Protein AF-A0A928LGQ1-F1 (afdb_monomer)

Radius of gyration: 13.78 Å; Cα contacts (8 Å, |Δi|>4): 92; chains: 1; bounding box: 32×25×39 Å

Foldseek 3Di:
DLVVLLVVLLCLDDPPVHQLCCVPVVQAGDPVSLVVNLVSLLVNLVVCLVVLHDDPSNVVSLVVVLCSLPPDDPSHDPVRVVVSVVSNVSSVVSCVSNVVRNDD

Mean predicted aligned error: 4.3 Å

Nearest PDB structures (foldseek):
  6fnb-assembly1_B  TM=3.286E-01  e=1.462E+00  Homo sapiens
  3ubl-assembly1_A  TM=3.070E-01  e=3.745E+00  Leptospira interrogans serovar Lai str. 56601
  3rdh-assembly1_D  TM=3.072E-01  e=3.202E+00  Homo sapiens

Secondary structure (DSSP, 8-state):
-HHHHHHHHHHHHHSTTSHHIIIIIS-S--HHHHHHHHHHHHHHHHHHHHHT---HHHHHHHHHHHHHHHT--TTS-HHHHHHHHHHHHHHHHHHHHHHHH---

Structure (mmCIF, N/CA/C/O backbone):
data_AF-A0A928LGQ1-F1
#
_entry.id   AF-A0A928LGQ1-F1
#
loop_
_atom_site.group_PDB
_atom_site.id
_atom_site.type_symbol
_atom_site.label_atom_id
_atom_site.label_alt_id
_atom_site.label_comp_id
_atom_site.label_asym_id
_atom_site.label_entity_id
_atom_site.label_seq_id
_atom_site.pdbx_PDB_ins_code
_atom_site.Cartn_x
_atom_site.Cartn_y
_atom_site.Cartn_z
_atom_site.occupancy
_atom_site.B_iso_or_equiv
_atom_site.auth_seq_id
_atom_site.auth_comp_id
_atom_site.auth_asym_id
_atom_site.auth_atom_id
_atom_site.pdbx_PDB_model_num
ATOM 1 N N . MET A 1 1 ? 15.206 -7.781 -8.516 1.00 82.75 1 MET A N 1
ATOM 2 C CA . MET A 1 1 ? 14.855 -6.615 -7.685 1.00 82.75 1 MET A CA 1
ATOM 3 C C . MET A 1 1 ? 13.352 -6.359 -7.707 1.00 82.75 1 MET A C 1
ATOM 5 O O . MET A 1 1 ? 12.712 -6.679 -6.724 1.00 82.75 1 MET A O 1
ATOM 9 N N . GLU A 1 2 ? 12.748 -5.928 -8.820 1.00 86.25 2 GLU A N 1
ATOM 10 C CA . GLU A 1 2 ? 11.293 -5.655 -8.897 1.00 86.25 2 GLU A CA 1
ATOM 11 C C . GLU A 1 2 ? 10.404 -6.831 -8.452 1.00 86.25 2 GLU A C 1
ATOM 13 O O . GLU A 1 2 ? 9.574 -6.679 -7.562 1.00 86.25 2 GLU A O 1
ATOM 18 N N . LYS A 1 3 ? 10.641 -8.037 -8.981 1.00 85.44 3 LYS A N 1
ATOM 19 C CA . LYS A 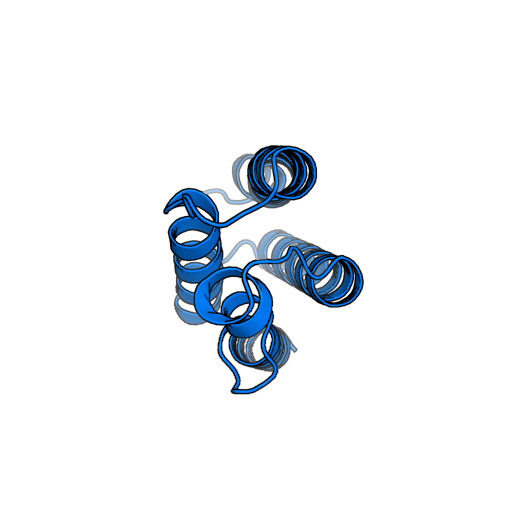1 3 ? 9.902 -9.247 -8.581 1.00 85.44 3 LYS A CA 1
ATOM 20 C C . LYS A 1 3 ? 10.006 -9.571 -7.081 1.00 85.44 3 LYS A C 1
ATOM 22 O O . LYS A 1 3 ? 9.059 -10.085 -6.494 1.00 85.44 3 LYS A O 1
ATOM 27 N N . GLU A 1 4 ? 11.154 -9.286 -6.474 1.00 89.56 4 GLU A N 1
ATOM 28 C CA . GLU A 1 4 ? 11.394 -9.500 -5.043 1.00 89.56 4 GLU A CA 1
ATOM 29 C C . GLU A 1 4 ? 10.634 -8.470 -4.203 1.00 89.56 4 GLU A C 1
ATOM 31 O O . GLU A 1 4 ? 9.965 -8.842 -3.243 1.00 89.56 4 GLU A O 1
ATOM 36 N N . LEU A 1 5 ? 10.650 -7.200 -4.616 1.00 90.12 5 LEU A N 1
ATOM 37 C CA . LEU A 1 5 ? 9.875 -6.133 -3.982 1.00 90.12 5 LEU A CA 1
ATOM 38 C C . LEU A 1 5 ? 8.369 -6.364 -4.109 1.00 90.12 5 LEU A C 1
ATOM 40 O O . LEU A 1 5 ? 7.654 -6.213 -3.125 1.00 90.12 5 LEU A O 1
ATOM 44 N N . SER A 1 6 ? 7.892 -6.815 -5.269 1.00 87.12 6 SER A N 1
ATOM 45 C CA . SER A 1 6 ? 6.487 -7.188 -5.471 1.00 87.12 6 SER A CA 1
ATOM 46 C C . SER A 1 6 ? 6.065 -8.336 -4.547 1.00 87.12 6 SER A C 1
ATOM 48 O O . SER A 1 6 ? 5.001 -8.280 -3.933 1.00 87.12 6 SER A O 1
ATOM 50 N N . ALA A 1 7 ? 6.911 -9.361 -4.386 1.00 87.88 7 ALA A N 1
ATOM 51 C CA . ALA A 1 7 ? 6.654 -10.452 -3.445 1.00 87.88 7 ALA A CA 1
ATOM 52 C C . ALA A 1 7 ? 6.684 -9.977 -1.983 1.00 87.88 7 ALA A C 1
ATOM 54 O O . ALA A 1 7 ? 5.841 -10.384 -1.183 1.00 87.88 7 ALA A O 1
ATOM 55 N N . LYS A 1 8 ? 7.619 -9.085 -1.636 1.00 90.50 8 LYS A N 1
ATOM 56 C CA . LYS A 1 8 ? 7.712 -8.482 -0.303 1.00 90.50 8 LYS A CA 1
ATOM 57 C C . LYS A 1 8 ? 6.480 -7.635 0.015 1.00 90.50 8 LYS A C 1
ATOM 59 O O . LYS A 1 8 ? 5.922 -7.794 1.094 1.00 90.50 8 LYS A O 1
ATOM 64 N N . LEU A 1 9 ? 6.030 -6.800 -0.926 1.00 89.56 9 LEU A N 1
ATOM 65 C CA . LEU A 1 9 ? 4.811 -6.000 -0.801 1.00 89.5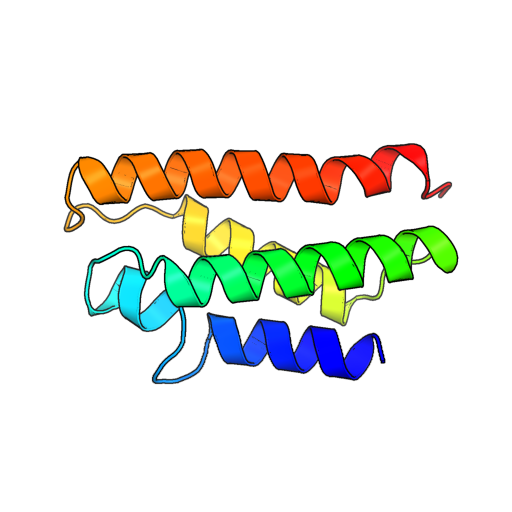6 9 LEU A CA 1
ATOM 66 C C . LEU A 1 9 ? 3.600 -6.903 -0.584 1.00 89.56 9 LEU A C 1
ATOM 68 O O . LEU A 1 9 ? 2.857 -6.708 0.370 1.00 89.5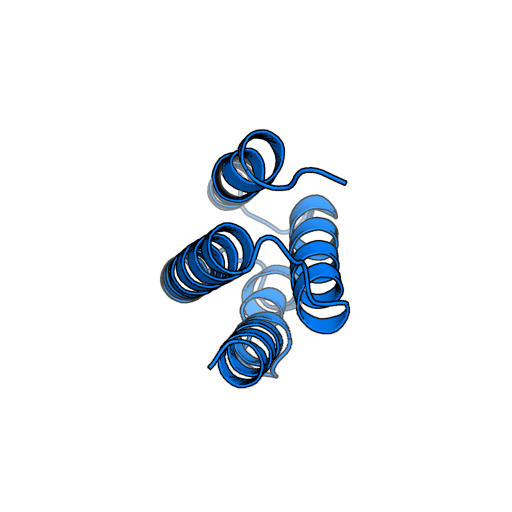6 9 LEU A O 1
ATOM 72 N N . HIS A 1 10 ? 3.438 -7.924 -1.427 1.00 86.31 10 HIS A N 1
ATOM 73 C CA . HIS A 1 10 ? 2.354 -8.887 -1.287 1.00 86.31 10 HIS A CA 1
ATOM 74 C C . HIS A 1 10 ? 2.346 -9.514 0.113 1.00 86.31 10 HIS A C 1
ATOM 76 O O . HIS A 1 10 ? 1.340 -9.435 0.810 1.00 86.31 10 HIS A O 1
ATOM 82 N N . ASN A 1 11 ? 3.474 -10.067 0.568 1.00 89.06 11 ASN A N 1
ATOM 83 C CA . ASN A 1 11 ? 3.557 -10.697 1.886 1.00 89.06 11 ASN A CA 1
ATOM 84 C C . ASN A 1 11 ? 3.286 -9.709 3.025 1.00 89.06 11 ASN A C 1
ATOM 86 O O . ASN A 1 11 ? 2.524 -10.030 3.928 1.00 89.06 11 ASN A O 1
ATOM 90 N N . LEU A 1 12 ? 3.842 -8.500 2.972 1.00 89.81 12 LEU A N 1
ATOM 91 C CA . LEU A 1 12 ? 3.599 -7.465 3.980 1.00 89.81 12 LEU A CA 1
ATOM 92 C C . LEU A 1 12 ? 2.114 -7.083 4.079 1.00 89.81 12 LEU A C 1
ATOM 94 O O . LEU A 1 12 ? 1.627 -6.734 5.152 1.00 89.81 12 LEU A O 1
ATOM 98 N N . VAL A 1 13 ? 1.384 -7.164 2.969 1.00 87.00 13 VAL A N 1
ATOM 99 C CA . VAL A 1 13 ? -0.039 -6.832 2.910 1.00 87.00 13 VAL A CA 1
ATOM 100 C C . VAL A 1 13 ? -0.907 -8.007 3.372 1.00 87.00 13 VAL A C 1
ATOM 102 O O . VAL A 1 13 ? -1.762 -7.805 4.234 1.00 87.00 13 VAL A O 1
ATOM 105 N N . VAL A 1 14 ? -0.686 -9.220 2.848 1.00 85.44 14 VAL A N 1
ATOM 106 C CA . VAL A 1 14 ? -1.639 -10.346 2.971 1.00 85.44 14 VAL A CA 1
ATOM 107 C C . VAL A 1 14 ? -1.211 -11.504 3.883 1.00 85.44 14 VAL A C 1
ATOM 109 O O . VAL A 1 14 ? -1.970 -12.461 4.018 1.00 85.44 14 VAL A O 1
ATOM 112 N N . SER A 1 15 ? -0.009 -11.481 4.466 1.00 88.75 15 SER A N 1
ATOM 113 C CA . SER A 1 15 ? 0.431 -12.536 5.399 1.00 88.75 15 SER A CA 1
ATOM 114 C C . SER A 1 15 ? -0.429 -12.596 6.668 1.00 88.75 15 SER A C 1
ATOM 116 O O . SER A 1 15 ? -1.223 -11.696 6.942 1.00 88.75 15 SER A O 1
ATOM 118 N N . GLU A 1 16 ? -0.264 -13.663 7.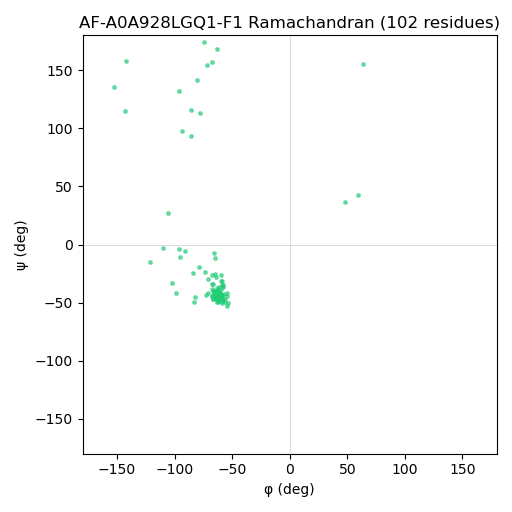456 1.00 88.44 16 GLU A N 1
ATOM 119 C CA . GLU A 1 16 ? -0.971 -13.849 8.733 1.00 88.44 16 GLU A CA 1
ATOM 120 C C . GLU A 1 16 ? -0.707 -12.712 9.728 1.00 88.44 16 GLU A C 1
ATOM 122 O O . GLU A 1 16 ? -1.591 -12.342 10.493 1.00 88.44 16 GLU A O 1
ATOM 127 N N . ASP A 1 17 ? 0.481 -12.115 9.682 1.00 88.75 17 ASP A N 1
ATOM 128 C CA . ASP A 1 17 ? 0.855 -10.910 10.411 1.00 88.75 17 ASP A CA 1
ATOM 129 C C . ASP A 1 17 ? 0.928 -9.693 9.479 1.00 88.75 17 ASP A C 1
ATOM 131 O O . ASP A 1 17 ? 1.642 -8.732 9.751 1.00 88.75 17 ASP A O 1
ATOM 135 N N . GLY A 1 18 ? 0.173 -9.691 8.384 1.00 89.50 18 GLY A N 1
ATOM 136 C CA . GLY A 1 18 ? 0.175 -8.628 7.388 1.00 89.50 18 GLY A CA 1
ATOM 137 C C . GLY A 1 18 ? -0.545 -7.359 7.842 1.00 89.50 18 GLY A C 1
ATOM 138 O O . GLY A 1 18 ? -1.166 -7.287 8.910 1.00 89.50 18 GLY A O 1
ATOM 139 N N . PHE A 1 19 ? -0.463 -6.323 7.013 1.00 90.56 19 PHE A N 1
ATOM 140 C CA . PHE A 1 19 ? -1.182 -5.065 7.211 1.00 90.56 19 PHE A CA 1
ATOM 141 C C . PHE A 1 19 ? -2.702 -5.273 7.176 1.00 90.56 19 PHE A C 1
ATOM 143 O O . PHE A 1 19 ? -3.416 -4.714 8.006 1.00 90.56 19 PHE A O 1
ATOM 150 N N . LEU A 1 20 ? -3.208 -6.125 6.277 1.00 87.94 20 LEU A N 1
ATOM 151 C CA . LEU A 1 20 ? -4.650 -6.351 6.161 1.00 87.94 20 LEU A CA 1
ATOM 152 C C . LEU A 1 20 ? -5.236 -7.124 7.332 1.00 87.94 20 LEU A C 1
ATOM 154 O O . LEU A 1 20 ? -6.389 -6.885 7.674 1.00 87.94 20 LEU A O 1
ATOM 158 N N . VAL A 1 21 ? -4.468 -8.005 7.972 1.00 89.75 21 VAL A N 1
ATOM 159 C CA . VAL A 1 21 ? -4.939 -8.694 9.180 1.00 89.75 21 VAL A CA 1
ATOM 160 C C . VAL A 1 21 ? -5.160 -7.682 10.300 1.00 89.75 21 VAL A C 1
ATOM 162 O O . VAL A 1 21 ? -6.249 -7.648 10.872 1.00 89.75 21 VAL A O 1
ATOM 165 N N . ALA A 1 22 ? -4.198 -6.783 10.527 1.00 91.06 22 ALA A N 1
ATOM 166 C CA . ALA A 1 22 ? -4.358 -5.688 11.485 1.00 91.06 22 ALA A CA 1
ATOM 167 C C . ALA A 1 22 ? -5.596 -4.826 11.165 1.00 91.06 22 ALA A C 1
ATOM 169 O O . ALA A 1 22 ? -6.447 -4.582 12.020 1.00 91.06 22 ALA A O 1
ATOM 170 N N . LEU A 1 23 ? -5.751 -4.447 9.896 1.00 89.81 23 LEU A N 1
ATOM 171 C CA . LEU A 1 23 ? -6.810 -3.544 9.450 1.00 89.81 23 LEU A CA 1
ATOM 172 C C . LEU A 1 23 ? -8.219 -4.166 9.478 1.00 89.81 23 LEU A C 1
ATOM 174 O O . LEU A 1 23 ? -9.200 -3.509 9.836 1.00 89.81 23 LEU A O 1
ATOM 178 N N . ARG A 1 24 ? -8.344 -5.425 9.046 1.00 86.88 24 ARG A N 1
ATOM 179 C CA . ARG A 1 24 ? -9.632 -6.089 8.773 1.00 86.88 24 ARG A CA 1
ATOM 180 C C . ARG A 1 24 ? -10.066 -7.055 9.861 1.00 86.88 24 ARG A C 1
ATOM 182 O O . ARG A 1 24 ? -11.265 -7.197 10.082 1.00 86.88 24 ARG A O 1
ATOM 189 N N . CYS A 1 25 ? -9.118 -7.719 10.511 1.00 88.56 25 CYS A N 1
ATOM 190 C CA . CYS A 1 25 ? -9.407 -8.704 11.549 1.00 88.56 25 CYS A CA 1
ATOM 191 C C . CYS A 1 25 ? -9.253 -8.092 12.942 1.00 88.56 25 CYS A C 1
ATOM 193 O O . CYS A 1 25 ? -10.090 -8.327 13.812 1.00 88.56 25 CYS A O 1
ATOM 195 N N . GLU A 1 26 ? -8.206 -7.291 13.145 1.00 91.75 26 GLU A N 1
ATOM 196 C CA . GLU A 1 26 ? -7.874 -6.706 14.452 1.00 91.75 26 GLU A CA 1
ATOM 197 C C . GLU A 1 26 ? -8.444 -5.287 14.631 1.00 91.75 26 GLU A C 1
ATOM 199 O O . GLU A 1 26 ? -8.501 -4.789 15.752 1.00 91.75 26 GLU A O 1
ATOM 204 N N . ASN A 1 27 ? -8.961 -4.684 13.554 1.00 91.38 27 ASN A N 1
ATOM 205 C CA . ASN A 1 27 ? -9.643 -3.386 13.522 1.00 91.38 27 ASN A CA 1
ATOM 206 C C . ASN A 1 27 ? -8.781 -2.209 14.011 1.00 91.38 27 ASN A C 1
ATOM 208 O O . ASN A 1 27 ? -9.285 -1.343 14.723 1.00 91.38 27 ASN A O 1
ATOM 212 N N . TYR A 1 28 ? -7.508 -2.150 13.616 1.00 93.31 28 TYR A N 1
ATOM 213 C CA . TYR A 1 28 ? -6.676 -0.959 13.826 1.00 93.31 28 TYR A CA 1
ATOM 214 C C . TYR A 1 28 ? -5.750 -0.695 12.641 1.00 93.31 28 TYR A C 1
ATOM 216 O O . TYR A 1 28 ? -5.404 -1.597 11.872 1.00 93.31 28 TYR A O 1
ATOM 224 N N . PHE A 1 29 ? -5.307 0.552 12.511 1.00 92.81 29 PHE A N 1
ATOM 225 C CA . PHE A 1 29 ? -4.325 0.925 11.507 1.00 92.81 29 PHE A CA 1
ATOM 226 C C . PHE A 1 29 ? -2.903 0.683 12.026 1.00 92.81 29 PHE A C 1
ATOM 228 O O . PHE A 1 29 ? -2.449 1.314 12.979 1.00 92.81 29 PHE A O 1
ATOM 235 N N . ASN A 1 30 ? -2.165 -0.238 11.402 1.00 94.62 30 ASN A N 1
ATOM 236 C CA . ASN A 1 30 ? -0.778 -0.502 11.783 1.00 94.62 30 ASN A CA 1
ATOM 237 C C . ASN A 1 30 ? 0.181 0.463 11.067 1.00 94.62 30 ASN A C 1
ATOM 239 O O . ASN A 1 30 ? 0.640 0.180 9.957 1.00 94.62 30 ASN A O 1
ATOM 243 N N . ASP A 1 31 ? 0.503 1.580 11.725 1.00 94.44 31 ASP A N 1
ATOM 244 C CA . ASP A 1 31 ? 1.366 2.643 11.189 1.00 94.44 31 ASP A CA 1
ATOM 245 C C . ASP A 1 31 ? 2.734 2.126 10.707 1.00 94.44 31 ASP A C 1
ATOM 247 O O . ASP A 1 31 ? 3.205 2.497 9.631 1.00 94.44 31 ASP A O 1
ATOM 251 N N . GLN A 1 32 ? 3.364 1.219 11.460 1.00 95.19 32 GLN A N 1
ATOM 252 C CA . GLN A 1 32 ? 4.687 0.689 11.121 1.00 95.19 32 GLN A CA 1
ATOM 253 C C . GLN A 1 32 ? 4.652 -0.151 9.837 1.00 95.19 32 GLN A C 1
ATOM 255 O O . GLN A 1 32 ? 5.458 0.067 8.930 1.00 95.19 32 GLN A O 1
ATOM 260 N N . LYS A 1 33 ? 3.681 -1.065 9.718 1.00 93.50 33 LYS A N 1
ATOM 261 C CA . LYS A 1 33 ? 3.496 -1.861 8.495 1.00 93.50 33 LYS A CA 1
ATOM 262 C C . LYS A 1 33 ? 3.137 -0.972 7.309 1.00 93.50 33 LYS A C 1
ATOM 264 O O . LYS A 1 33 ? 3.621 -1.206 6.205 1.00 93.50 33 LYS A O 1
ATOM 269 N N . TYR A 1 34 ? 2.335 0.066 7.530 1.00 93.69 34 TYR A N 1
ATOM 270 C CA . TYR A 1 34 ? 1.993 1.011 6.475 1.00 93.69 34 TYR A CA 1
ATOM 271 C C . TYR A 1 34 ? 3.212 1.804 5.975 1.00 93.69 34 TYR A C 1
ATOM 273 O O . TYR A 1 34 ? 3.395 1.953 4.767 1.00 93.69 34 TYR A O 1
ATOM 281 N N . ILE A 1 35 ? 4.104 2.251 6.865 1.00 95.62 35 ILE A N 1
ATOM 282 C CA . ILE A 1 35 ? 5.377 2.884 6.475 1.00 95.62 35 ILE A CA 1
ATOM 283 C C . ILE A 1 35 ? 6.201 1.947 5.581 1.00 95.62 35 ILE A C 1
ATOM 285 O O . ILE A 1 35 ? 6.756 2.382 4.570 1.00 95.62 35 ILE A O 1
ATOM 289 N N . GLU A 1 36 ? 6.261 0.660 5.915 1.00 95.00 36 GLU A N 1
ATOM 290 C CA . GLU A 1 36 ? 6.965 -0.334 5.101 1.00 95.00 36 GLU A CA 1
ATOM 291 C C . GLU A 1 36 ? 6.305 -0.541 3.732 1.00 95.00 36 GLU A C 1
ATOM 293 O O . GLU A 1 36 ? 7.009 -0.559 2.718 1.00 95.00 36 GLU A O 1
ATOM 298 N N . VAL A 1 37 ? 4.969 -0.604 3.682 1.00 92.62 37 VAL A N 1
ATOM 299 C CA . VAL A 1 37 ? 4.193 -0.657 2.432 1.00 92.62 37 VAL A CA 1
ATOM 300 C C . VAL A 1 37 ? 4.543 0.542 1.553 1.00 92.62 37 VAL A C 1
ATOM 302 O O . VAL A 1 37 ? 4.897 0.364 0.386 1.00 92.62 37 VAL A O 1
ATOM 305 N N . LYS A 1 38 ? 4.527 1.756 2.118 1.00 93.31 38 LYS A N 1
ATOM 306 C CA . LYS A 1 38 ? 4.872 2.991 1.400 1.00 93.31 38 LYS A CA 1
ATOM 307 C C . LYS A 1 38 ? 6.279 2.974 0.829 1.00 93.31 38 LYS A C 1
ATOM 309 O O . LYS A 1 38 ? 6.481 3.394 -0.308 1.00 93.31 38 LYS A O 1
ATOM 314 N N . ASN A 1 39 ? 7.256 2.531 1.610 1.00 95.31 39 ASN A N 1
ATOM 315 C CA . ASN A 1 39 ? 8.650 2.530 1.176 1.00 95.31 39 ASN A CA 1
ATOM 316 C C . ASN A 1 39 ? 8.869 1.562 0.010 1.00 95.31 39 ASN A C 1
ATOM 318 O O . ASN A 1 39 ? 9.499 1.936 -0.978 1.00 95.31 39 ASN A O 1
ATOM 322 N N . ILE A 1 40 ? 8.281 0.363 0.079 1.00 93.50 40 ILE A N 1
ATOM 323 C CA . ILE A 1 40 ? 8.346 -0.607 -1.022 1.00 93.50 40 ILE A CA 1
ATOM 324 C C . ILE A 1 40 ? 7.617 -0.072 -2.258 1.00 93.50 40 ILE A C 1
ATOM 326 O O . ILE A 1 40 ? 8.116 -0.210 -3.373 1.00 93.50 40 ILE A O 1
ATOM 330 N N . LEU A 1 41 ? 6.457 0.566 -2.075 1.00 92.75 41 LEU A N 1
ATOM 331 C CA . LEU A 1 41 ? 5.698 1.143 -3.181 1.00 92.75 41 LEU A CA 1
ATOM 332 C C . LEU A 1 41 ? 6.496 2.229 -3.916 1.00 92.75 41 LEU A C 1
ATOM 334 O O . LEU A 1 41 ? 6.536 2.226 -5.143 1.00 92.75 41 LEU A O 1
ATOM 338 N N . LYS A 1 42 ? 7.178 3.117 -3.184 1.00 93.62 42 LYS A N 1
ATOM 339 C CA . LYS A 1 42 ? 8.050 4.149 -3.770 1.00 93.62 42 LYS A CA 1
ATOM 340 C C . LYS A 1 42 ? 9.213 3.550 -4.561 1.00 93.62 42 LYS A C 1
ATOM 342 O O . LYS A 1 42 ? 9.506 4.030 -5.652 1.00 93.62 42 LYS A O 1
ATOM 347 N N . GLU A 1 43 ? 9.850 2.495 -4.049 1.00 93.75 43 GLU A N 1
ATOM 348 C CA . GLU A 1 43 ? 10.896 1.781 -4.796 1.00 93.75 43 GLU A CA 1
ATOM 349 C C . GLU A 1 43 ? 10.347 1.136 -6.071 1.00 93.75 43 GLU A C 1
ATOM 351 O O . GLU A 1 43 ? 10.957 1.269 -7.131 1.00 93.75 43 GLU A O 1
ATOM 356 N N . LEU A 1 44 ? 9.185 0.479 -6.002 1.00 91.44 44 LEU A N 1
ATOM 357 C CA . LEU A 1 44 ? 8.542 -0.109 -7.180 1.00 91.44 44 LEU A CA 1
ATOM 358 C C . LEU A 1 44 ? 8.228 0.952 -8.238 1.00 91.44 44 LEU A C 1
ATOM 360 O O . LEU A 1 44 ? 8.559 0.751 -9.404 1.00 91.44 44 LEU A O 1
ATOM 364 N N . VAL A 1 45 ? 7.665 2.093 -7.833 1.00 91.06 45 VAL A N 1
ATOM 365 C CA . VAL A 1 45 ? 7.390 3.217 -8.739 1.00 91.06 45 VAL A CA 1
ATOM 366 C C . VAL A 1 45 ? 8.672 3.758 -9.371 1.00 91.06 45 VAL A C 1
ATOM 368 O O . VAL A 1 45 ? 8.690 3.980 -10.580 1.00 91.06 45 VAL A O 1
ATOM 371 N N . SER A 1 46 ? 9.759 3.912 -8.605 1.00 91.75 46 SER A N 1
ATOM 372 C CA . SER A 1 46 ? 11.064 4.314 -9.158 1.00 91.75 46 SER A CA 1
ATOM 373 C C . SER A 1 46 ? 11.533 3.338 -10.234 1.00 91.75 46 SER A C 1
ATOM 375 O O . SER A 1 46 ? 11.886 3.751 -11.335 1.00 91.75 46 SER A O 1
ATOM 377 N N . ILE A 1 47 ? 11.459 2.034 -9.956 1.00 91.06 47 ILE A N 1
ATOM 378 C CA . ILE A 1 47 ? 11.883 0.994 -10.897 1.00 91.06 47 ILE A CA 1
ATOM 379 C C . ILE A 1 47 ? 11.005 0.984 -12.155 1.00 91.06 47 ILE A C 1
ATOM 381 O O . ILE A 1 47 ? 11.517 0.785 -13.258 1.00 91.06 47 ILE A O 1
ATOM 385 N N . TRP A 1 48 ? 9.692 1.173 -12.026 1.00 90.56 48 TRP A N 1
ATOM 386 C CA . TRP A 1 48 ? 8.796 1.229 -13.184 1.00 90.56 48 TRP A CA 1
ATOM 387 C C . TRP A 1 48 ? 9.037 2.468 -14.040 1.00 90.56 48 TRP A C 1
ATOM 389 O O . TRP A 1 48 ? 9.034 2.352 -15.264 1.00 90.56 48 TRP A O 1
ATOM 399 N N . ASN A 1 49 ? 9.310 3.616 -13.416 1.00 89.12 49 ASN A N 1
ATOM 400 C CA . ASN A 1 49 ? 9.688 4.841 -14.119 1.00 89.12 49 ASN A CA 1
ATOM 401 C C . ASN A 1 49 ? 11.012 4.670 -14.873 1.00 89.12 49 ASN A C 1
ATOM 403 O O . ASN A 1 49 ? 11.085 5.003 -16.049 1.00 89.12 49 ASN A O 1
ATOM 407 N N . GLU A 1 50 ? 12.039 4.109 -14.229 1.00 89.50 50 GLU A N 1
ATOM 408 C CA . GLU A 1 50 ? 13.350 3.867 -14.852 1.00 89.50 50 GLU A CA 1
ATOM 409 C C . GLU A 1 50 ? 13.270 2.905 -16.044 1.00 89.50 50 GLU A C 1
ATOM 411 O O . GLU A 1 50 ? 13.976 3.077 -17.036 1.00 89.50 50 GLU A O 1
ATOM 416 N N . ASN A 1 51 ? 12.408 1.890 -15.957 1.00 87.88 51 ASN A N 1
ATOM 417 C CA . ASN A 1 51 ? 12.253 0.886 -17.008 1.00 87.88 51 ASN A CA 1
ATOM 418 C C . ASN A 1 51 ? 11.185 1.239 -18.052 1.00 87.88 51 ASN A C 1
ATOM 420 O O . ASN A 1 51 ? 11.011 0.474 -19.001 1.00 87.88 51 ASN A O 1
ATOM 424 N N . HIS A 1 52 ? 10.442 2.332 -17.859 1.00 85.81 52 HIS A N 1
ATOM 425 C CA . HIS A 1 52 ? 9.251 2.686 -18.638 1.00 85.81 52 HIS A CA 1
ATOM 426 C C . HIS A 1 52 ? 8.262 1.515 -18.806 1.00 85.81 52 HIS A C 1
ATOM 428 O O . HIS A 1 52 ? 7.677 1.316 -19.869 1.00 85.81 52 HIS A O 1
ATOM 434 N N . CYS A 1 53 ? 8.110 0.679 -17.775 1.00 83.81 53 CYS A N 1
ATOM 435 C CA . CYS A 1 53 ? 7.314 -0.543 -17.859 1.00 83.81 53 CYS A CA 1
ATOM 436 C C . CYS A 1 53 ? 6.740 -0.947 -16.498 1.00 83.81 53 CYS A C 1
ATOM 438 O O . CYS A 1 53 ? 7.450 -0.979 -15.491 1.00 83.81 53 CYS A O 1
ATOM 440 N N . LEU A 1 54 ? 5.457 -1.319 -16.496 1.00 84.31 54 LEU A N 1
ATOM 441 C CA . LEU A 1 54 ? 4.758 -1.893 -15.348 1.00 84.31 54 LEU A CA 1
ATOM 442 C C . LEU A 1 54 ? 4.747 -3.416 -15.449 1.00 84.31 54 LEU A C 1
ATOM 444 O O . LEU A 1 54 ? 4.342 -3.981 -16.467 1.00 84.31 54 LEU A O 1
ATOM 448 N N . SER A 1 55 ? 5.106 -4.099 -14.365 1.00 83.62 55 SER A N 1
ATOM 449 C CA . SER A 1 55 ? 4.896 -5.543 -14.286 1.00 83.62 55 SER A CA 1
ATOM 450 C C . SER A 1 55 ? 3.443 -5.852 -13.9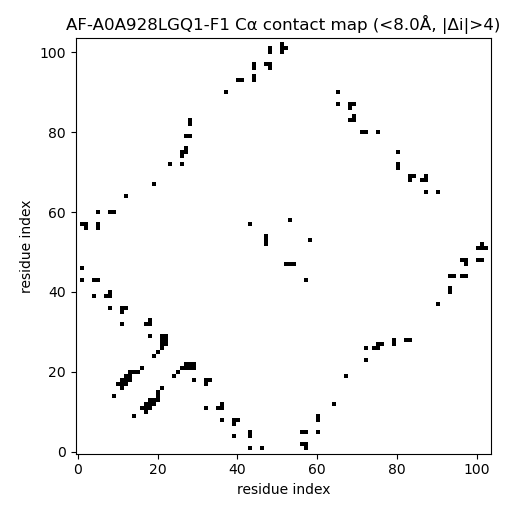12 1.00 83.62 55 SER A C 1
ATOM 452 O O . SER A 1 55 ? 2.840 -5.195 -13.061 1.00 83.62 55 SER A O 1
ATOM 454 N N . THR A 1 56 ? 2.869 -6.904 -14.503 1.00 82.62 56 THR A N 1
ATOM 455 C CA . THR A 1 56 ? 1.510 -7.354 -14.159 1.00 82.62 56 THR A CA 1
ATOM 456 C C . THR A 1 56 ? 1.393 -7.745 -12.684 1.00 82.62 56 THR A C 1
ATOM 458 O O . THR A 1 56 ? 0.389 -7.445 -12.045 1.00 82.62 56 THR A O 1
ATOM 461 N N . SER A 1 57 ? 2.422 -8.389 -12.122 1.00 78.56 57 SER A N 1
ATOM 462 C CA . SER A 1 57 ? 2.450 -8.776 -10.706 1.00 78.56 57 SER A CA 1
ATOM 463 C C . SER A 1 57 ? 2.483 -7.572 -9.772 1.00 78.56 57 SER A C 1
ATOM 465 O O . SER A 1 57 ? 1.805 -7.575 -8.748 1.00 78.56 57 SER A O 1
ATOM 467 N N . GLY A 1 58 ? 3.251 -6.548 -10.134 1.00 78.19 58 GLY A N 1
ATOM 468 C CA . GLY A 1 58 ? 3.358 -5.311 -9.380 1.00 78.19 58 GLY A CA 1
ATOM 469 C C . GLY A 1 58 ? 2.055 -4.520 -9.394 1.00 78.19 58 GLY A C 1
ATOM 470 O O . GLY A 1 58 ? 1.555 -4.134 -8.339 1.00 78.19 58 GLY A O 1
ATOM 471 N N . LEU A 1 59 ? 1.449 -4.376 -10.576 1.00 82.06 59 LEU A N 1
ATOM 472 C CA . LEU A 1 59 ? 0.144 -3.736 -10.730 1.00 82.06 59 LEU A CA 1
ATOM 473 C C . LEU A 1 59 ? -0.941 -4.448 -9.910 1.00 82.06 59 LEU A C 1
ATOM 475 O O . LEU A 1 59 ? -1.723 -3.791 -9.229 1.00 82.06 59 LEU A O 1
ATOM 479 N N . LEU A 1 60 ? -0.969 -5.784 -9.934 1.00 82.44 60 LEU A N 1
ATOM 480 C CA . LEU A 1 60 ? -1.936 -6.567 -9.165 1.00 82.44 60 LEU A CA 1
ATOM 481 C C . LEU A 1 60 ? -1.744 -6.397 -7.650 1.00 82.44 60 LEU A C 1
ATOM 483 O O . LEU A 1 60 ? -2.726 -6.268 -6.922 1.00 82.44 60 LEU A O 1
ATOM 487 N N . ALA A 1 6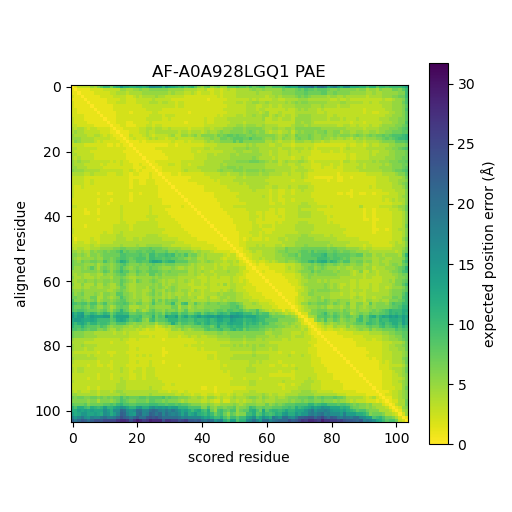1 ? -0.497 -6.361 -7.170 1.00 79.44 61 ALA A N 1
ATOM 488 C CA . ALA A 1 61 ? -0.209 -6.127 -5.755 1.00 79.44 61 ALA A CA 1
ATOM 489 C C . ALA A 1 61 ? -0.706 -4.747 -5.290 1.00 79.44 61 ALA A C 1
ATOM 491 O O . ALA A 1 61 ? -1.310 -4.638 -4.223 1.00 79.44 61 ALA A O 1
ATOM 492 N N . VAL A 1 62 ? -0.513 -3.711 -6.111 1.00 83.19 62 VAL A N 1
ATOM 493 C CA . VAL A 1 62 ? -1.006 -2.352 -5.839 1.00 83.19 62 VAL A CA 1
ATOM 494 C C . VAL A 1 62 ? -2.532 -2.281 -5.885 1.00 83.19 62 VAL A C 1
ATOM 496 O O . VAL A 1 62 ? -3.140 -1.697 -4.991 1.00 83.19 62 VAL A O 1
ATOM 499 N N . ALA A 1 63 ? -3.167 -2.898 -6.884 1.00 82.44 63 ALA A N 1
ATOM 500 C CA . ALA A 1 63 ? -4.624 -2.926 -6.993 1.00 82.44 63 ALA A CA 1
AT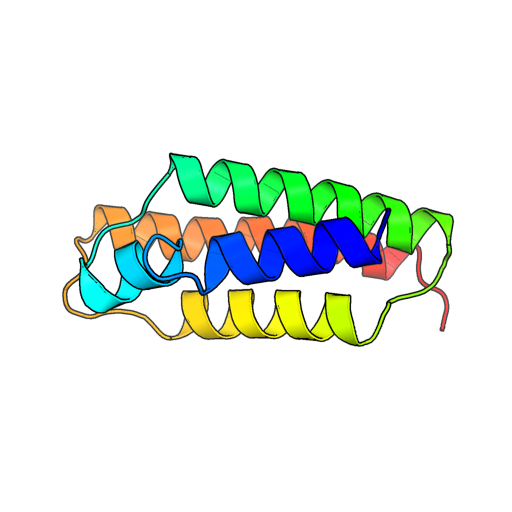OM 501 C C . ALA A 1 63 ? -5.270 -3.592 -5.768 1.00 82.44 63 ALA A C 1
ATOM 503 O O . ALA A 1 63 ? -6.204 -3.035 -5.193 1.00 82.44 63 ALA A O 1
ATOM 504 N N . ASN A 1 64 ? -4.717 -4.724 -5.318 1.00 78.56 64 ASN A N 1
ATOM 505 C CA . ASN A 1 64 ? -5.170 -5.398 -4.102 1.00 78.56 64 ASN A CA 1
ATOM 506 C C . ASN A 1 64 ? -4.986 -4.518 -2.860 1.00 78.56 64 ASN A C 1
ATOM 508 O O . ASN A 1 64 ? -5.874 -4.462 -2.018 1.00 78.56 64 ASN A O 1
ATOM 512 N N . LEU A 1 65 ? -3.861 -3.808 -2.737 1.00 81.75 65 LEU A N 1
ATOM 513 C CA . LEU A 1 65 ? -3.651 -2.874 -1.631 1.00 81.75 65 LEU A CA 1
ATOM 514 C C . LEU A 1 65 ? -4.740 -1.788 -1.605 1.00 81.75 65 LEU A C 1
ATOM 516 O O . LEU A 1 65 ? -5.348 -1.566 -0.562 1.00 81.75 65 LEU A O 1
ATOM 520 N N . ILE A 1 66 ? -5.022 -1.154 -2.747 1.00 82.88 66 ILE A N 1
ATOM 521 C CA . ILE A 1 66 ? -6.029 -0.086 -2.851 1.00 82.88 66 ILE A CA 1
ATOM 522 C C . ILE A 1 66 ? -7.428 -0.613 -2.534 1.00 82.88 66 ILE A C 1
ATOM 524 O O . ILE A 1 66 ? -8.123 -0.023 -1.709 1.00 82.88 66 ILE A O 1
ATOM 528 N N . GLU A 1 67 ? -7.842 -1.725 -3.146 1.00 81.19 67 GLU A N 1
ATOM 529 C CA . GLU A 1 67 ? -9.155 -2.337 -2.897 1.00 81.19 67 GLU A CA 1
ATOM 530 C C . GLU A 1 67 ? -9.358 -2.602 -1.398 1.00 81.19 67 GLU A C 1
ATOM 532 O O . GLU A 1 67 ? -10.398 -2.283 -0.812 1.00 81.19 67 GLU A O 1
ATOM 537 N N . GLN A 1 68 ? -8.326 -3.138 -0.753 1.00 73.69 68 GLN A N 1
ATOM 538 C CA . GLN A 1 68 ? -8.388 -3.556 0.637 1.00 73.69 68 GLN A CA 1
ATOM 539 C C . GLN A 1 68 ? -8.262 -2.398 1.632 1.00 73.69 68 GLN A C 1
ATOM 541 O O . GLN A 1 68 ? -8.703 -2.552 2.770 1.00 73.69 68 GLN A O 1
ATOM 546 N N . ILE A 1 69 ? -7.744 -1.235 1.235 1.00 80.31 69 ILE A N 1
ATOM 547 C CA . ILE A 1 69 ? -7.813 -0.000 2.036 1.00 80.31 69 ILE A CA 1
ATOM 548 C C . ILE A 1 69 ? -9.182 0.673 1.831 1.00 80.31 69 ILE A C 1
ATOM 550 O O . ILE A 1 69 ? -9.860 1.005 2.802 1.00 80.31 69 ILE A O 1
ATOM 554 N N . ALA A 1 70 ? -9.659 0.767 0.587 1.00 72.94 70 ALA A N 1
ATOM 555 C C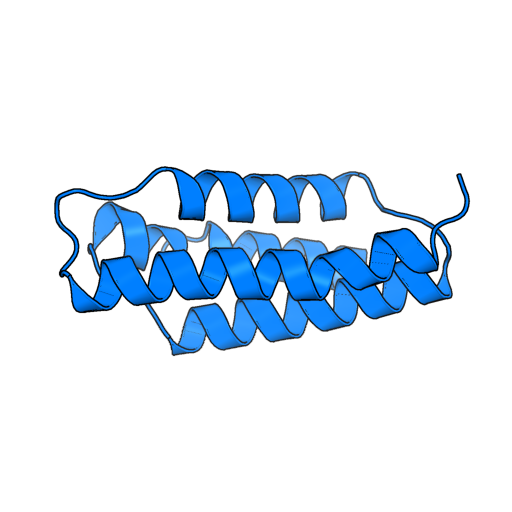A . ALA A 1 70 ? -10.901 1.456 0.230 1.00 72.94 70 ALA A CA 1
ATOM 556 C C . ALA A 1 70 ? -12.179 0.786 0.763 1.00 72.94 70 ALA A C 1
ATOM 558 O O . ALA A 1 70 ? -13.188 1.457 0.968 1.00 72.94 70 ALA A O 1
ATOM 559 N N . GLY A 1 71 ? -12.171 -0.530 1.008 1.00 72.56 71 GLY A N 1
ATOM 560 C CA . GLY A 1 71 ? -13.387 -1.257 1.396 1.00 72.56 71 GLY A CA 1
ATOM 561 C C . GLY A 1 71 ? -13.993 -0.876 2.758 1.00 72.56 71 GLY A C 1
ATOM 562 O O . GLY A 1 71 ? -15.058 -1.390 3.078 1.00 72.56 71 GLY A O 1
ATOM 563 N N . GLY A 1 72 ? -13.320 -0.038 3.563 1.00 68.75 72 GLY A N 1
ATOM 564 C CA . GLY A 1 72 ? -13.817 0.508 4.836 1.00 68.75 72 GLY A CA 1
ATOM 565 C C . GLY A 1 72 ? -14.091 -0.532 5.932 1.00 68.75 72 GLY A C 1
ATOM 566 O O . GLY A 1 72 ? -14.335 -1.706 5.667 1.00 68.75 72 GLY A O 1
ATOM 567 N N . ASN A 1 73 ? -14.058 -0.137 7.202 1.00 77.56 73 ASN A N 1
ATOM 568 C CA . ASN A 1 73 ? -14.395 -1.048 8.296 1.00 77.56 73 ASN A CA 1
ATOM 569 C C . ASN A 1 73 ? -15.140 -0.295 9.406 1.00 77.56 73 ASN A C 1
ATOM 571 O O . ASN A 1 73 ? -14.581 0.568 10.071 1.00 77.56 73 ASN A O 1
ATOM 575 N N . ARG A 1 74 ? -16.415 -0.656 9.618 1.00 81.44 74 ARG A N 1
ATOM 576 C CA . ARG A 1 74 ? -17.306 -0.023 10.611 1.00 81.44 74 ARG A CA 1
ATOM 577 C C . ARG A 1 74 ? -16.870 -0.209 12.067 1.00 81.44 74 ARG A C 1
ATOM 579 O O . ARG A 1 74 ? -17.493 0.361 12.954 1.00 81.44 74 ARG A O 1
ATOM 586 N N . TYR A 1 75 ? -15.901 -1.086 12.309 1.00 87.62 75 TYR A N 1
ATOM 587 C CA . TYR A 1 75 ? -15.361 -1.376 13.633 1.00 87.62 75 TYR A CA 1
ATOM 588 C C . TYR A 1 75 ? -14.091 -0.580 13.944 1.00 87.62 75 TYR A C 1
ATOM 590 O O . TYR A 1 75 ? -13.581 -0.694 15.054 1.00 87.62 75 TYR A O 1
ATOM 598 N N . LEU A 1 76 ? -13.580 0.197 12.986 1.00 88.12 76 LEU A N 1
ATOM 599 C CA . LEU A 1 76 ? -12.444 1.080 13.215 1.00 88.12 76 LEU A CA 1
ATOM 600 C C . LEU A 1 76 ? -12.834 2.268 14.086 1.00 88.12 76 LEU A C 1
ATOM 602 O O . LEU A 1 76 ? -13.988 2.701 14.104 1.00 88.12 76 LEU A O 1
ATOM 606 N N . SER A 1 77 ? -11.835 2.809 14.773 1.00 92.00 77 SER A N 1
ATOM 607 C CA . SER A 1 77 ? -11.946 4.119 15.398 1.00 92.00 77 SER A CA 1
ATOM 608 C C . SER A 1 77 ? -12.039 5.223 14.336 1.00 92.00 77 SER A C 1
ATOM 610 O O . SER A 1 77 ? -11.570 5.047 13.210 1.00 92.00 77 SER A O 1
ATOM 612 N N . ASP A 1 78 ? -12.597 6.382 14.703 1.00 92.25 78 ASP A N 1
ATOM 613 C CA . ASP A 1 78 ? -12.600 7.560 13.824 1.00 92.25 78 ASP A CA 1
ATOM 614 C C . ASP A 1 78 ? -11.167 7.968 13.434 1.00 92.25 78 ASP A C 1
ATOM 616 O O . ASP A 1 78 ? -10.916 8.348 12.296 1.00 92.25 78 ASP A O 1
ATOM 620 N N . GLU A 1 79 ? -10.209 7.839 14.361 1.00 93.69 79 GLU A N 1
ATOM 621 C CA . GLU A 1 79 ? -8.794 8.122 14.099 1.00 93.69 79 GLU A CA 1
ATOM 622 C C . GLU A 1 79 ? -8.222 7.187 13.025 1.00 93.69 79 GLU A C 1
ATOM 624 O O . GLU A 1 79 ? -7.605 7.650 12.066 1.00 93.69 79 GLU A O 1
ATOM 629 N N . ASP A 1 80 ? -8.449 5.878 13.147 1.00 93.19 80 ASP A N 1
ATOM 630 C CA . ASP A 1 80 ? -7.968 4.910 12.159 1.00 93.19 80 ASP A CA 1
ATOM 631 C C . ASP A 1 80 ? -8.685 5.063 10.814 1.00 93.19 80 ASP A C 1
ATOM 633 O O . ASP A 1 80 ? -8.071 4.865 9.768 1.00 93.19 80 ASP A O 1
ATOM 637 N N . ALA A 1 81 ? -9.967 5.440 10.814 1.00 90.06 81 ALA A N 1
ATOM 638 C CA . ALA A 1 81 ? -10.704 5.728 9.588 1.00 90.06 81 ALA A CA 1
ATOM 639 C C . ALA A 1 81 ? -10.087 6.911 8.822 1.00 90.06 81 ALA A C 1
ATOM 641 O O . ALA A 1 81 ? -9.889 6.808 7.612 1.00 90.06 81 ALA A O 1
ATOM 642 N N . ILE A 1 82 ? -9.697 7.981 9.522 1.00 91.88 82 ILE A N 1
ATOM 643 C CA . ILE A 1 82 ? -8.981 9.118 8.922 1.00 91.88 82 ILE A CA 1
ATOM 644 C C . ILE A 1 82 ? -7.627 8.665 8.361 1.00 91.88 82 ILE A C 1
ATOM 646 O O . ILE A 1 82 ? -7.305 8.977 7.218 1.00 91.88 82 ILE A O 1
ATOM 650 N N . LYS A 1 83 ? -6.860 7.854 9.105 1.00 93.12 83 LYS A N 1
ATOM 651 C CA . LYS A 1 83 ? -5.571 7.322 8.620 1.00 93.12 83 LYS A CA 1
ATOM 652 C C . LYS A 1 83 ? -5.711 6.498 7.339 1.00 93.12 83 LYS A C 1
ATOM 654 O O . LYS A 1 83 ? -4.818 6.520 6.498 1.00 93.12 83 LYS A O 1
ATOM 659 N N . ILE A 1 84 ? -6.812 5.767 7.171 1.00 90.25 84 ILE A N 1
ATOM 660 C CA . ILE A 1 84 ? -7.112 5.022 5.938 1.00 90.25 84 ILE A CA 1
ATOM 661 C C . ILE A 1 84 ? -7.376 5.969 4.771 1.00 90.25 84 ILE A C 1
ATOM 663 O O . ILE A 1 84 ? -6.874 5.726 3.673 1.00 90.25 84 ILE A O 1
ATOM 667 N N . GLU A 1 85 ? -8.153 7.030 4.989 1.00 89.31 85 GLU A N 1
ATOM 668 C CA . GLU A 1 85 ? -8.406 8.051 3.968 1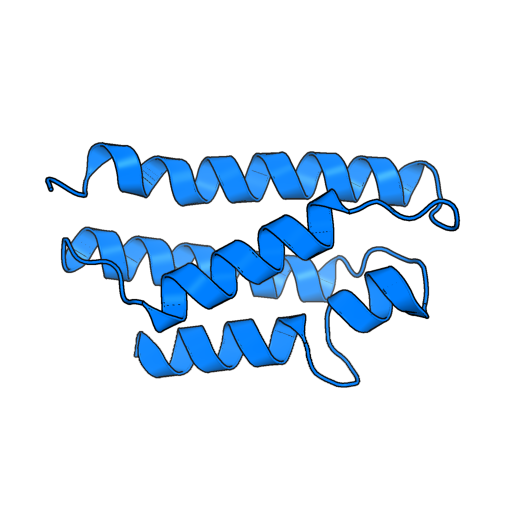.00 89.31 85 GLU A CA 1
ATOM 669 C C . GLU A 1 85 ? -7.101 8.737 3.546 1.00 89.31 85 GLU A C 1
ATOM 671 O O . GLU A 1 85 ? -6.801 8.799 2.350 1.00 89.31 85 GLU A O 1
ATOM 676 N N . ASP A 1 86 ? -6.278 9.140 4.515 1.00 91.69 86 ASP A N 1
ATOM 677 C CA . ASP A 1 86 ? -4.948 9.703 4.274 1.00 91.69 86 ASP A CA 1
ATOM 678 C C . ASP A 1 86 ? -4.056 8.711 3.513 1.00 91.69 86 ASP A C 1
ATOM 680 O O . ASP A 1 86 ? -3.392 9.080 2.542 1.00 91.69 86 ASP A O 1
ATOM 684 N N . ALA A 1 87 ? -4.080 7.429 3.889 1.00 91.62 87 ALA A N 1
ATOM 685 C CA . ALA A 1 87 ? -3.298 6.393 3.226 1.00 91.62 87 ALA A CA 1
ATOM 686 C C . ALA A 1 87 ? -3.706 6.180 1.761 1.00 91.62 87 ALA A C 1
ATOM 688 O O . ALA A 1 87 ? -2.848 6.010 0.893 1.00 91.62 87 ALA A O 1
ATOM 689 N N . CYS A 1 88 ? -5.007 6.219 1.463 1.00 88.94 88 CYS A N 1
ATOM 690 C CA . CYS A 1 88 ? -5.510 6.187 0.091 1.00 88.94 88 CYS A CA 1
ATOM 691 C C . CYS A 1 88 ? -4.957 7.354 -0.735 1.00 88.94 88 CYS A C 1
ATOM 693 O O . CYS A 1 88 ? -4.483 7.136 -1.851 1.00 88.94 88 CYS A O 1
ATOM 695 N N . ILE A 1 89 ? -4.997 8.575 -0.193 1.00 90.50 89 ILE A N 1
ATOM 696 C CA . ILE A 1 89 ? -4.489 9.776 -0.870 1.00 90.50 89 ILE A CA 1
ATOM 697 C C . ILE A 1 89 ? -2.983 9.647 -1.112 1.00 90.50 89 ILE A C 1
ATOM 699 O O . ILE A 1 89 ? -2.528 9.800 -2.243 1.00 90.50 89 ILE A O 1
ATOM 703 N N . GLU A 1 90 ? -2.214 9.276 -0.088 1.00 92.44 90 GLU A N 1
ATOM 704 C CA . GLU A 1 90 ? -0.762 9.115 -0.197 1.00 92.44 90 GLU A CA 1
ATOM 705 C C . GLU A 1 90 ? -0.356 8.047 -1.225 1.00 92.44 90 GLU A C 1
ATOM 707 O O . GLU A 1 90 ? 0.599 8.243 -1.979 1.00 92.44 90 GLU A O 1
ATOM 712 N N . ILE A 1 91 ? -1.059 6.910 -1.279 1.00 91.12 91 ILE A N 1
ATOM 713 C CA . ILE A 1 91 ? -0.803 5.863 -2.281 1.00 91.12 91 ILE A CA 1
ATOM 714 C C . ILE A 1 91 ? -1.078 6.393 -3.689 1.00 91.12 91 ILE A C 1
ATOM 716 O O . ILE A 1 91 ? -0.271 6.167 -4.593 1.00 91.12 91 ILE A O 1
ATOM 720 N N . MET A 1 92 ? -2.187 7.109 -3.882 1.00 88.25 92 MET A N 1
ATOM 721 C CA . MET A 1 92 ? -2.517 7.716 -5.172 1.00 88.25 92 MET A CA 1
ATOM 722 C C . MET A 1 92 ? -1.473 8.752 -5.595 1.00 88.25 92 MET A C 1
ATOM 724 O O . MET A 1 92 ? -1.078 8.764 -6.761 1.00 88.25 92 MET A O 1
ATOM 728 N N . ASP A 1 93 ? -0.962 9.553 -4.660 1.00 91.06 93 ASP A N 1
ATOM 729 C CA . ASP A 1 93 ? 0.113 10.511 -4.919 1.00 91.06 93 ASP A CA 1
ATOM 730 C C . ASP A 1 93 ? 1.405 9.808 -5.350 1.00 91.06 93 ASP A C 1
ATOM 732 O O . ASP A 1 93 ? 2.010 10.203 -6.347 1.00 91.06 93 ASP A O 1
ATOM 736 N N . ILE A 1 94 ? 1.797 8.724 -4.670 1.00 91.62 94 ILE A N 1
ATOM 737 C CA . ILE A 1 94 ? 2.967 7.914 -5.054 1.00 91.62 94 ILE A CA 1
ATOM 738 C C . ILE A 1 94 ? 2.800 7.349 -6.472 1.00 91.62 94 ILE A C 1
ATOM 740 O O . ILE A 1 94 ? 3.734 7.384 -7.271 1.00 91.62 94 ILE A O 1
ATOM 744 N N . LEU A 1 95 ? 1.616 6.838 -6.807 1.00 88.31 95 LEU A N 1
ATOM 745 C CA . LEU A 1 95 ? 1.344 6.267 -8.129 1.00 88.31 95 LEU A CA 1
ATOM 746 C C . LEU A 1 95 ? 1.213 7.330 -9.222 1.00 88.31 95 LEU A C 1
ATOM 748 O O . LEU A 1 95 ? 1.442 7.022 -10.390 1.00 88.31 95 LEU A O 1
ATOM 752 N N . SER A 1 96 ? 0.875 8.573 -8.874 1.00 88.12 96 SER A N 1
ATOM 753 C CA . SER A 1 96 ? 0.700 9.664 -9.839 1.00 88.12 96 SER A CA 1
ATOM 754 C C . SER A 1 96 ? 1.967 9.957 -10.650 1.00 88.12 96 SER A C 1
ATOM 756 O O . SER A 1 96 ? 1.880 10.400 -11.797 1.00 88.12 96 SER A O 1
ATOM 758 N N . ASP A 1 97 ? 3.146 9.645 -10.105 1.00 83.12 97 ASP A N 1
ATOM 759 C CA . ASP A 1 97 ? 4.418 9.784 -10.814 1.00 83.12 97 ASP A CA 1
ATOM 760 C C . ASP A 1 97 ? 4.526 8.854 -12.028 1.00 83.12 97 ASP A C 1
ATOM 762 O O . ASP A 1 97 ? 5.208 9.192 -12.996 1.00 83.12 97 ASP A O 1
ATOM 766 N N . LEU A 1 98 ? 3.802 7.732 -12.030 1.00 84.62 98 LEU A N 1
ATOM 767 C CA . LEU A 1 98 ? 3.740 6.821 -13.173 1.00 84.62 98 LEU A CA 1
ATOM 768 C C . LEU A 1 98 ? 3.045 7.468 -14.377 1.00 84.62 98 LEU A C 1
ATOM 770 O O . LEU A 1 98 ? 3.446 7.232 -15.512 1.00 84.62 98 LEU A O 1
ATOM 774 N N . TYR A 1 99 ? 2.046 8.329 -14.148 1.00 79.06 99 TYR A N 1
ATOM 775 C CA . TYR A 1 99 ? 1.299 9.000 -15.221 1.00 79.06 99 TYR A CA 1
ATOM 776 C C . TYR A 1 99 ? 2.176 9.938 -16.062 1.00 79.06 99 TYR A C 1
ATOM 778 O O . TYR A 1 99 ? 1.890 10.176 -17.230 1.00 79.06 99 TYR A O 1
ATOM 786 N N . LYS A 1 100 ? 3.240 10.496 -15.473 1.00 72.81 100 LYS A N 1
ATOM 787 C CA . LYS A 1 100 ? 4.133 11.445 -16.156 1.00 72.81 100 LYS A CA 1
ATOM 788 C C . LYS A 1 100 ? 5.216 10.763 -16.989 1.00 72.81 100 LYS A C 1
ATOM 790 O O . LYS A 1 100 ? 5.756 11.398 -17.886 1.00 72.81 100 LYS A O 1
ATOM 795 N N . ASN A 1 101 ? 5.573 9.527 -16.640 1.00 71.88 101 ASN A N 1
ATOM 796 C CA . ASN A 1 101 ? 6.813 8.888 -17.089 1.00 71.88 101 ASN A CA 1
ATOM 797 C C . ASN A 1 101 ? 6.589 7.581 -17.862 1.00 71.88 101 ASN A C 1
ATOM 799 O O . ASN A 1 101 ? 7.519 7.078 -18.497 1.00 71.88 101 ASN A O 1
ATOM 803 N N . LEU A 1 102 ? 5.387 7.008 -17.796 1.00 69.50 102 LEU A N 1
ATOM 804 C CA . LEU A 1 102 ? 5.001 5.868 -18.615 1.00 69.50 102 LEU A CA 1
ATOM 805 C C . LEU A 1 102 ? 4.311 6.375 -19.881 1.00 69.50 102 LEU A C 1
ATOM 807 O O . LEU A 1 102 ? 3.116 6.659 -19.868 1.00 69.50 102 LEU A O 1
ATOM 811 N N . ASP A 1 103 ? 5.068 6.464 -20.972 1.00 57.66 103 ASP A N 1
ATOM 812 C CA . ASP A 1 103 ? 4.487 6.572 -22.308 1.00 57.66 103 ASP A CA 1
ATOM 813 C C . ASP A 1 103 ? 4.019 5.175 -22.735 1.00 57.66 103 ASP A C 1
ATOM 815 O O . ASP A 1 103 ? 4.830 4.259 -22.906 1.00 57.66 103 ASP A O 1
ATOM 819 N N . CYS A 1 104 ? 2.706 5.001 -22.866 1.00 52.50 104 CYS A N 1
ATOM 820 C CA . CYS A 1 104 ? 2.108 3.865 -23.559 1.00 52.50 104 CYS A CA 1
ATOM 821 C C . CYS A 1 104 ? 1.846 4.179 -25.036 1.00 52.50 104 CYS A C 1
ATOM 823 O O . CYS A 1 104 ? 1.440 5.319 -25.357 1.00 52.50 104 CYS A O 1
#

pLDDT: mean 86.73, std 7.51, range [52.5, 95.62]

Solvent-accessible surface area (backbone atoms only — not comparable to full-atom values): 5843 Å² total; per-residue (Å²): 106,67,71,57,51,37,50,50,46,42,44,52,37,70,34,92,87,10,44,49,37,35,44,72,74,69,36,41,69,53,65,69,54,47,52,52,49,52,53,51,50,51,52,49,47,52,53,25,46,77,64,50,49,82,52,72,68,46,53,50,45,52,52,52,51,50,54,68,56,69,68,68,62,95,74,40,50,74,69,40,51,49,52,45,53,51,48,54,52,53,52,50,56,60,54,52,58,47,73,79,49,49,80,128

Sequence (104 aa):
MEKELSAKLHNLVVSEDGFLVALRCENYFNDQKYIEVKNILKELVSIWNENHCLSTSGLLAVANLIEQIAGGNRYLSDEDAIKIEDACIEIMDILSDLYKNLDC